Protein AF-A0A519HQQ1-F1 (afdb_monomer_lite)

Foldseek 3Di:
DDPDDPPPPPPCVPPDPPRDPCNPVDPDDCVQVPPVPPPDDDDDDDDDDDDDPDPVVVVVVVVVVVVVVVVVCCCCVVPNPPPDPDDPDDPDDDDPDPPDDDDPVPDDDDPCVPPPVCVDPDPDPPDPDDPDDDDDDDDDDDDDDD

Sequence (146 aa):
MSNEDPYRPNQGRDRGAYTPPTDDDLPFDRQSYDPRRNGGGGGGNRGGGGRSGPPITLIISVLVLLALAIGVFFMYFQGGLRASEDAPAAVGTPVGPMTAEAPIDAQPVDPEAGIDVYAGEAAQPATDPTFAPPPEEVGPRPAPQP

Radius of gyration: 51.29 Å; chains: 1; bounding box: 104×58×139 Å

pLDDT: mean 71.82, std 13.8, range [37.34, 97.75]

Structure (mmCIF, N/CA/C/O backbone):
data_AF-A0A519HQQ1-F1
#
_entry.id   AF-A0A519HQQ1-F1
#
loop_
_atom_site.group_PDB
_atom_site.id
_atom_site.type_symbol
_atom_site.label_atom_id
_atom_site.label_alt_id
_atom_site.label_comp_id
_atom_site.label_asym_id
_atom_site.label_entity_id
_atom_site.label_seq_id
_atom_site.pdbx_PDB_ins_code
_atom_site.Cartn_x
_atom_site.Cartn_y
_atom_site.Cartn_z
_atom_site.occupancy
_atom_site.B_iso_or_equiv
_atom_site.auth_seq_id
_atom_site.auth_comp_id
_atom_site.auth_asym_id
_atom_site.auth_atom_id
_atom_site.pdbx_PDB_model_num
ATOM 1 N N . MET A 1 1 ? 22.977 -3.611 -82.910 1.00 37.34 1 MET A N 1
ATOM 2 C CA . MET A 1 1 ? 22.277 -4.489 -81.955 1.00 37.34 1 MET A CA 1
ATOM 3 C C . MET A 1 1 ? 23.156 -4.556 -80.720 1.00 37.34 1 MET A C 1
ATOM 5 O O . MET A 1 1 ? 24.194 -5.203 -80.771 1.00 37.34 1 MET A O 1
ATOM 9 N N . SER A 1 2 ? 22.857 -3.750 -79.701 1.00 46.44 2 SER A N 1
ATOM 10 C CA . SER A 1 2 ? 23.526 -3.838 -78.402 1.00 46.44 2 SER A CA 1
ATOM 11 C C . SER A 1 2 ? 23.015 -5.091 -77.705 1.00 46.44 2 SER A C 1
ATOM 13 O O . SER A 1 2 ? 21.813 -5.317 -77.644 1.00 46.44 2 SER A O 1
ATOM 15 N N . ASN A 1 3 ? 23.927 -5.944 -77.252 1.00 52.84 3 ASN A N 1
ATOM 16 C CA . ASN A 1 3 ? 23.573 -7.091 -76.433 1.00 52.84 3 ASN A CA 1
ATOM 17 C C . ASN A 1 3 ? 23.319 -6.564 -75.019 1.00 52.84 3 ASN A C 1
ATOM 19 O O . ASN A 1 3 ? 24.270 -6.289 -74.288 1.00 52.84 3 ASN A O 1
ATOM 23 N N . GLU A 1 4 ? 22.056 -6.354 -74.649 1.00 60.78 4 GLU A N 1
ATOM 24 C CA . GLU A 1 4 ? 21.708 -6.151 -73.247 1.00 60.78 4 GLU A CA 1
ATOM 25 C C . GLU A 1 4 ? 22.031 -7.438 -72.470 1.00 60.78 4 GLU A C 1
ATOM 27 O O . GLU A 1 4 ? 21.519 -8.514 -72.775 1.00 60.78 4 GLU A O 1
ATOM 32 N N . ASP A 1 5 ? 22.928 -7.330 -71.488 1.00 64.25 5 ASP A N 1
ATOM 33 C CA . ASP A 1 5 ? 23.324 -8.434 -70.614 1.00 64.25 5 ASP A CA 1
ATOM 34 C C . ASP A 1 5 ? 22.093 -8.971 -69.849 1.00 64.25 5 ASP A C 1
ATOM 36 O O . ASP A 1 5 ? 21.502 -8.227 -69.053 1.00 64.25 5 ASP A O 1
ATOM 40 N N . PRO A 1 6 ? 21.689 -10.243 -70.053 1.00 62.09 6 PRO A N 1
ATOM 41 C CA . PRO A 1 6 ? 20.498 -10.821 -69.430 1.00 62.09 6 PRO A CA 1
ATOM 42 C C . PRO A 1 6 ? 20.612 -10.962 -67.905 1.00 62.09 6 PRO A C 1
ATOM 44 O O . PRO A 1 6 ? 19.607 -11.234 -67.247 1.00 62.09 6 PRO A O 1
ATOM 47 N N . TYR A 1 7 ? 21.803 -10.763 -67.329 1.00 52.56 7 TYR A N 1
ATOM 48 C CA . TYR A 1 7 ? 22.029 -10.786 -65.883 1.00 52.56 7 TYR A CA 1
ATOM 49 C C . TYR A 1 7 ? 22.037 -9.404 -65.234 1.00 52.56 7 TYR A C 1
ATOM 51 O O . TYR A 1 7 ? 22.208 -9.307 -64.015 1.00 52.56 7 TYR A O 1
ATOM 59 N N . ARG A 1 8 ? 21.810 -8.322 -65.994 1.00 56.44 8 ARG A N 1
ATOM 60 C CA . ARG A 1 8 ? 21.633 -7.003 -65.386 1.00 56.44 8 ARG A CA 1
ATOM 61 C C . ARG A 1 8 ? 20.380 -7.056 -64.502 1.00 56.44 8 ARG A C 1
ATOM 63 O O . ARG A 1 8 ? 19.297 -7.341 -65.019 1.00 56.44 8 ARG A O 1
ATOM 70 N N . PRO A 1 9 ? 20.482 -6.800 -63.182 1.00 55.91 9 PRO A N 1
ATOM 71 C CA . PRO A 1 9 ? 19.311 -6.791 -62.319 1.00 55.91 9 PRO A CA 1
ATOM 72 C C . PRO A 1 9 ? 18.326 -5.778 -62.894 1.00 55.91 9 PRO A C 1
ATOM 74 O O . PRO A 1 9 ? 18.664 -4.607 -63.077 1.00 55.91 9 PRO A O 1
ATOM 77 N N . ASN A 1 10 ? 17.139 -6.262 -63.262 1.00 55.47 10 ASN A N 1
ATOM 78 C CA . ASN A 1 10 ? 16.081 -5.463 -63.861 1.00 55.47 10 ASN A CA 1
ATOM 79 C C . ASN A 1 10 ? 15.664 -4.369 -62.873 1.00 55.47 10 ASN A C 1
ATOM 81 O O . ASN A 1 10 ? 14.733 -4.553 -62.096 1.00 55.47 10 ASN A O 1
ATOM 85 N N . GLN A 1 11 ? 16.317 -3.208 -62.940 1.00 58.97 11 GLN A N 1
ATOM 86 C CA . GLN A 1 11 ? 15.965 -2.022 -62.156 1.00 58.97 11 GLN A CA 1
ATOM 87 C C . GLN A 1 11 ? 14.497 -1.620 -62.397 1.00 58.97 11 GLN A C 1
ATOM 89 O O . GLN A 1 11 ? 13.891 -0.933 -61.592 1.00 58.97 11 GLN A O 1
ATOM 94 N N . GLY A 1 12 ? 13.908 -2.037 -63.527 1.00 58.31 12 GLY A N 1
ATOM 95 C CA . GLY A 1 12 ? 12.503 -1.825 -63.888 1.00 58.31 12 GLY A CA 1
ATOM 96 C C . GLY A 1 12 ? 11.495 -2.784 -63.259 1.00 58.31 12 GLY A C 1
ATOM 97 O O . GLY A 1 12 ? 10.310 -2.488 -63.316 1.00 58.31 12 GLY A O 1
ATOM 98 N N . ARG A 1 13 ? 11.913 -3.914 -62.673 1.00 60.62 13 ARG A N 1
ATOM 99 C CA . ARG A 1 13 ? 10.956 -4.910 -62.157 1.00 60.62 13 ARG A CA 1
ATOM 100 C C . ARG A 1 13 ? 10.250 -4.442 -60.885 1.00 60.62 13 ARG A C 1
ATOM 102 O O . ARG A 1 13 ? 9.093 -4.789 -60.677 1.00 60.62 13 ARG A O 1
ATOM 109 N N . ASP A 1 14 ? 10.940 -3.626 -60.094 1.00 58.25 14 ASP A N 1
ATOM 110 C CA . ASP A 1 14 ? 10.413 -3.027 -58.866 1.00 58.25 14 ASP A CA 1
ATOM 111 C C . ASP A 1 14 ? 9.738 -1.663 -59.123 1.00 58.25 14 ASP A C 1
ATOM 113 O O . ASP A 1 14 ? 9.158 -1.078 -58.211 1.00 58.25 14 ASP A O 1
ATOM 117 N N . ARG A 1 15 ? 9.791 -1.147 -60.362 1.00 65.56 15 ARG A N 1
ATOM 118 C CA . ARG A 1 15 ? 9.141 0.107 -60.765 1.00 65.56 15 ARG A CA 1
ATOM 119 C C . ARG A 1 15 ? 7.693 -0.187 -61.162 1.00 65.56 15 ARG A C 1
ATOM 121 O O . ARG A 1 15 ? 7.422 -1.086 -61.955 1.00 65.56 15 ARG A O 1
ATOM 128 N N . GLY A 1 16 ? 6.744 0.542 -60.581 1.00 71.19 16 GLY A N 1
ATOM 129 C CA . GLY A 1 16 ? 5.331 0.407 -60.928 1.00 71.19 16 GLY A CA 1
ATOM 130 C C . GLY A 1 16 ? 5.056 0.897 -62.352 1.00 71.19 16 GLY A C 1
ATOM 131 O O . GLY A 1 16 ? 5.790 1.720 -62.892 1.00 71.19 16 GLY A O 1
ATOM 132 N N . ALA A 1 17 ? 3.952 0.445 -62.951 1.00 74.88 17 ALA A N 1
ATOM 133 C CA . ALA A 1 17 ? 3.557 0.824 -64.317 1.00 74.88 17 ALA A CA 1
ATOM 134 C C . ALA A 1 17 ? 3.365 2.343 -64.532 1.00 74.88 17 ALA A C 1
ATOM 136 O O . ALA A 1 17 ? 3.311 2.800 -65.669 1.00 74.88 17 ALA A O 1
ATOM 137 N N . TYR A 1 18 ? 3.265 3.116 -63.448 1.00 68.62 18 TYR A N 1
ATOM 138 C CA . TYR A 1 18 ? 3.045 4.563 -63.461 1.00 68.62 18 TYR A CA 1
ATOM 139 C C . TYR A 1 18 ? 4.194 5.355 -62.825 1.00 68.62 18 TYR A C 1
ATOM 141 O O . TYR A 1 18 ? 4.020 6.524 -62.493 1.00 68.62 18 TYR A O 1
ATOM 149 N N . THR A 1 19 ? 5.355 4.729 -62.628 1.00 68.38 19 THR A N 1
ATOM 150 C CA . THR A 1 19 ? 6.552 5.367 -62.069 1.00 68.38 19 THR A CA 1
ATOM 151 C C . THR A 1 19 ? 7.418 5.864 -63.236 1.00 68.38 19 THR A C 1
ATOM 153 O O . THR A 1 19 ? 8.031 5.031 -63.912 1.00 68.38 19 THR A O 1
ATOM 156 N N . PRO A 1 20 ? 7.423 7.171 -63.579 1.00 70.69 20 PRO A N 1
ATOM 157 C CA . PRO A 1 20 ? 8.216 7.672 -64.697 1.00 70.69 20 PRO A CA 1
ATOM 158 C C . PRO A 1 20 ? 9.721 7.416 -64.498 1.00 70.69 20 PRO A C 1
ATOM 160 O O . PRO A 1 20 ? 10.197 7.398 -63.365 1.00 70.69 20 PRO A O 1
ATOM 163 N N . PRO A 1 21 ? 10.504 7.262 -65.585 1.00 71.69 21 PRO A N 1
ATOM 164 C CA . PRO A 1 21 ? 11.933 6.938 -65.498 1.00 71.69 21 PRO A CA 1
ATOM 165 C C . PRO A 1 21 ? 12.789 7.941 -64.712 1.00 71.69 21 PRO A C 1
ATOM 167 O O . PRO A 1 21 ? 13.873 7.586 -64.270 1.00 71.69 21 PRO A O 1
ATOM 170 N N . THR A 1 22 ? 12.312 9.177 -64.554 1.00 69.44 22 THR A N 1
ATOM 171 C CA . THR A 1 22 ? 12.984 10.269 -63.834 1.00 69.44 22 THR A CA 1
ATOM 172 C C . THR A 1 22 ? 12.626 10.322 -62.347 1.00 69.44 22 THR A C 1
ATOM 174 O O . THR A 1 22 ? 13.015 11.259 -61.659 1.00 69.44 22 THR A O 1
ATOM 177 N N . ASP A 1 23 ? 11.840 9.371 -61.836 1.00 68.25 23 ASP A N 1
ATOM 178 C CA . ASP A 1 23 ? 11.430 9.362 -60.427 1.00 68.25 23 ASP A CA 1
ATOM 179 C C . ASP A 1 23 ? 12.588 9.119 -59.449 1.00 68.25 23 ASP A C 1
ATOM 181 O O . ASP A 1 23 ? 12.470 9.478 -58.279 1.00 68.25 23 ASP A O 1
ATOM 185 N N . ASP A 1 24 ? 13.694 8.541 -59.920 1.00 70.31 24 ASP A N 1
ATOM 186 C CA . ASP A 1 24 ? 14.916 8.356 -59.130 1.00 70.31 24 ASP A CA 1
ATOM 187 C C . ASP A 1 24 ? 15.729 9.671 -58.992 1.00 70.31 24 ASP A C 1
ATOM 189 O O . ASP A 1 24 ? 16.573 9.769 -58.107 1.00 70.31 24 ASP A O 1
ATOM 193 N N . ASP A 1 25 ? 15.438 10.701 -59.804 1.00 71.25 25 ASP A N 1
ATOM 194 C CA . ASP A 1 25 ? 16.154 11.995 -59.844 1.00 71.25 25 ASP A CA 1
ATOM 195 C C . ASP A 1 25 ? 15.418 13.122 -59.090 1.00 71.25 25 ASP A C 1
ATOM 197 O O . ASP A 1 25 ? 15.617 14.318 -59.331 1.00 71.25 25 ASP A O 1
ATOM 201 N N . LEU A 1 26 ? 14.504 12.766 -58.193 1.00 73.44 26 LEU A N 1
ATOM 202 C CA . LEU A 1 26 ? 13.729 13.747 -57.443 1.00 73.44 26 LEU A CA 1
ATOM 203 C C . LEU A 1 26 ? 14.530 14.312 -56.271 1.00 73.44 26 LEU A C 1
ATOM 205 O O . LEU A 1 26 ? 15.333 13.606 -55.668 1.00 73.44 26 LEU A O 1
ATOM 209 N N . PRO A 1 27 ? 14.234 15.551 -55.841 1.00 78.25 27 PRO A N 1
ATOM 210 C CA . PRO A 1 27 ? 14.866 16.134 -54.658 1.00 78.25 27 PRO A CA 1
ATOM 211 C C . PRO A 1 27 ? 14.467 15.436 -53.342 1.00 78.25 27 PRO A C 1
ATOM 213 O O . PRO A 1 27 ? 14.919 15.845 -52.275 1.00 78.25 27 PRO A O 1
ATOM 216 N N . PHE A 1 28 ? 13.601 14.420 -53.394 1.00 72.50 28 PHE A N 1
ATOM 217 C CA . PHE A 1 28 ? 13.174 13.621 -52.253 1.00 72.50 28 PHE A CA 1
ATOM 218 C C . PHE A 1 28 ? 13.187 12.127 -52.599 1.00 72.50 28 PHE A C 1
ATOM 220 O O . PHE A 1 28 ? 12.638 11.702 -53.617 1.00 72.50 28 PHE A O 1
ATOM 227 N N . ASP A 1 29 ? 13.753 11.325 -51.698 1.00 66.38 29 ASP A N 1
ATOM 228 C CA . ASP A 1 29 ? 13.850 9.874 -51.850 1.00 66.38 29 ASP A CA 1
ATOM 229 C C . ASP A 1 29 ? 12.493 9.193 -51.634 1.00 66.38 29 ASP A C 1
ATOM 231 O O . ASP A 1 29 ? 12.082 8.908 -50.504 1.00 66.38 29 ASP A O 1
ATOM 235 N N . ARG A 1 30 ? 11.794 8.855 -52.725 1.00 65.44 30 ARG A N 1
ATOM 236 C CA . ARG A 1 30 ? 10.541 8.075 -52.653 1.00 65.44 30 ARG A CA 1
ATOM 237 C C . ARG A 1 30 ? 10.740 6.644 -52.167 1.00 65.44 30 ARG A C 1
ATOM 239 O O . ARG A 1 30 ? 9.822 6.077 -51.584 1.00 65.44 30 ARG A O 1
ATOM 246 N N . GLN A 1 31 ? 11.924 6.069 -52.376 1.00 64.56 31 GLN A N 1
ATOM 247 C CA . GLN A 1 31 ? 12.256 4.702 -51.956 1.00 64.56 31 GLN A CA 1
ATOM 248 C C . GLN A 1 31 ? 12.172 4.523 -50.427 1.00 64.56 31 GLN A C 1
ATOM 250 O O . GLN A 1 31 ? 11.937 3.413 -49.954 1.00 64.56 31 GLN A O 1
ATOM 255 N N . SER A 1 32 ? 12.273 5.629 -49.679 1.00 60.88 32 SER A N 1
ATOM 256 C CA . SER A 1 32 ? 12.063 5.690 -48.228 1.00 60.88 32 SER A CA 1
ATOM 257 C C . SER A 1 32 ? 10.607 5.561 -47.801 1.00 60.88 32 SER A C 1
ATOM 259 O O . SER A 1 32 ? 10.323 5.106 -46.699 1.00 60.88 32 SER A O 1
ATOM 261 N N . TYR A 1 33 ? 9.678 5.946 -48.672 1.00 62.22 33 TYR A N 1
ATOM 262 C CA . TYR A 1 33 ? 8.252 6.022 -48.367 1.00 62.22 33 TYR A CA 1
ATOM 263 C C . TYR A 1 33 ? 7.442 4.843 -48.904 1.00 62.22 33 TYR A C 1
ATOM 265 O O . TYR A 1 33 ? 6.224 4.839 -48.737 1.00 62.22 33 TYR A O 1
ATOM 273 N N . ASP A 1 34 ? 8.070 3.851 -49.544 1.00 63.94 34 ASP A N 1
ATOM 274 C CA . ASP A 1 34 ? 7.352 2.679 -50.042 1.00 63.94 34 ASP A CA 1
ATOM 275 C C . ASP A 1 34 ? 6.882 1.793 -48.868 1.00 63.94 34 ASP A C 1
ATOM 277 O O . ASP A 1 34 ? 7.702 1.111 -48.246 1.00 63.94 34 ASP A O 1
ATOM 281 N N . PRO A 1 35 ? 5.565 1.724 -48.578 1.00 56.91 35 PRO A N 1
ATOM 282 C CA . PRO A 1 35 ? 5.048 0.922 -47.471 1.00 56.91 35 PRO A CA 1
ATOM 283 C C . PRO A 1 35 ? 5.211 -0.587 -47.704 1.00 56.91 35 PRO A C 1
ATOM 285 O O . PRO A 1 35 ? 5.027 -1.374 -46.777 1.00 56.91 35 PRO A O 1
ATOM 288 N N . ARG A 1 36 ? 5.525 -1.016 -48.934 1.00 59.47 36 ARG A N 1
ATOM 289 C CA . ARG A 1 36 ? 5.778 -2.420 -49.287 1.00 59.47 36 ARG A CA 1
ATOM 290 C C . ARG A 1 36 ? 7.244 -2.798 -49.112 1.00 59.47 36 ARG A C 1
ATOM 292 O O . ARG A 1 36 ? 7.549 -3.974 -48.915 1.00 59.47 36 ARG A O 1
ATOM 299 N N . ARG A 1 37 ? 8.147 -1.817 -49.148 1.00 57.00 37 ARG A N 1
ATOM 300 C CA . ARG A 1 37 ? 9.584 -1.994 -48.944 1.00 57.00 37 ARG A CA 1
ATOM 301 C C . ARG A 1 37 ? 9.897 -1.722 -47.481 1.00 57.00 37 ARG A C 1
ATOM 303 O O . ARG A 1 37 ? 10.438 -0.689 -47.105 1.00 57.00 37 ARG A O 1
ATOM 310 N N . ASN A 1 38 ? 9.520 -2.673 -46.633 1.00 48.69 38 ASN A N 1
ATOM 311 C CA . ASN A 1 38 ? 9.874 -2.648 -45.220 1.00 48.69 38 ASN A CA 1
ATOM 312 C C . ASN A 1 38 ? 11.410 -2.691 -45.084 1.00 48.69 38 ASN A C 1
ATOM 314 O O . ASN A 1 38 ? 11.996 -3.771 -45.111 1.00 48.69 38 ASN A O 1
ATOM 318 N N . GLY A 1 39 ? 12.068 -1.529 -45.006 1.00 52.53 39 GLY A N 1
ATOM 319 C CA . GLY A 1 39 ? 13.494 -1.449 -44.675 1.00 52.53 39 GLY A CA 1
ATOM 320 C C . GLY A 1 39 ? 14.356 -0.424 -45.411 1.00 52.53 39 GLY A C 1
ATOM 321 O O . GLY A 1 39 ? 15.532 -0.716 -45.616 1.00 52.53 39 GLY A O 1
ATOM 322 N N . GLY A 1 40 ? 13.859 0.753 -45.805 1.00 54.88 40 GLY A N 1
ATOM 323 C CA . GLY A 1 40 ? 14.740 1.687 -46.510 1.00 54.88 40 GLY A CA 1
ATOM 324 C C . GLY A 1 40 ? 14.397 3.161 -46.464 1.00 54.88 40 GLY A C 1
ATOM 325 O O . GLY A 1 40 ? 14.480 3.778 -47.509 1.00 54.88 40 GLY A O 1
ATOM 326 N N . GLY A 1 41 ? 14.113 3.735 -45.290 1.00 45.69 41 GLY A N 1
ATOM 327 C CA . GLY A 1 41 ? 14.314 5.173 -45.082 1.00 45.69 41 GLY A CA 1
ATOM 328 C C . GLY A 1 41 ? 13.374 5.830 -44.076 1.00 45.69 41 GLY A C 1
ATOM 329 O O . GLY A 1 41 ? 12.162 5.753 -44.192 1.00 45.69 41 GLY A O 1
ATOM 330 N N . GLY A 1 42 ? 13.965 6.512 -43.094 1.00 49.50 42 GLY A N 1
ATOM 331 C CA . GLY A 1 42 ? 13.286 7.541 -42.306 1.00 49.50 42 GLY A CA 1
ATOM 332 C C . GLY A 1 42 ? 12.282 7.057 -41.258 1.00 49.50 42 GLY A C 1
ATOM 333 O O . GLY A 1 42 ? 11.081 7.100 -41.471 1.00 49.50 42 GLY A O 1
ATOM 334 N N . GLY A 1 43 ? 12.793 6.734 -40.066 1.00 52.12 43 GLY A N 1
ATOM 335 C CA . GLY A 1 43 ? 12.104 7.015 -38.801 1.00 52.12 43 GLY A CA 1
ATOM 336 C C . GLY A 1 43 ? 10.806 6.256 -38.523 1.00 52.12 43 GLY A C 1
ATOM 337 O O . GLY A 1 43 ? 9.718 6.746 -38.790 1.00 52.12 4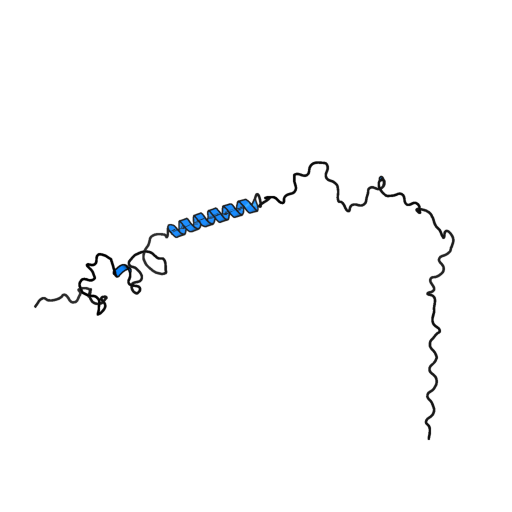3 GLY A O 1
ATOM 338 N N . GLY A 1 44 ? 10.905 5.128 -37.819 1.00 49.03 44 GLY A N 1
ATOM 339 C CA . GLY A 1 44 ? 9.740 4.585 -37.122 1.00 49.03 44 GLY A CA 1
ATOM 340 C C . GLY A 1 44 ? 9.718 3.074 -37.030 1.00 49.03 44 GLY A C 1
ATOM 341 O O . GLY A 1 44 ? 9.079 2.399 -37.822 1.00 49.03 44 GLY A O 1
ATOM 342 N N . ASN A 1 45 ? 10.397 2.570 -36.006 1.00 62.44 45 ASN A N 1
ATOM 343 C CA . ASN A 1 45 ? 10.016 1.422 -35.190 1.00 62.44 45 ASN A CA 1
ATOM 344 C C . ASN A 1 45 ? 8.735 0.676 -35.641 1.00 62.44 45 ASN A C 1
ATOM 346 O O . ASN A 1 45 ? 7.628 1.120 -35.327 1.00 62.44 45 ASN A O 1
ATOM 350 N N . ARG A 1 46 ? 8.890 -0.468 -36.323 1.00 55.03 46 ARG A N 1
ATOM 351 C CA . ARG A 1 46 ? 7.976 -1.625 -36.257 1.00 55.03 46 ARG A CA 1
ATOM 352 C C . ARG A 1 46 ? 8.540 -2.807 -37.057 1.00 55.03 46 ARG A C 1
ATOM 354 O O . ARG A 1 46 ? 8.418 -2.864 -38.267 1.00 55.03 46 ARG A O 1
ATOM 361 N N . GLY A 1 47 ? 9.113 -3.767 -36.331 1.00 50.22 47 GLY A N 1
ATOM 362 C CA . GLY A 1 47 ? 9.139 -5.178 -36.724 1.00 50.22 47 GLY A CA 1
ATOM 363 C C . GLY A 1 47 ? 10.061 -5.584 -37.878 1.00 50.22 47 GLY A C 1
ATOM 364 O O . GLY A 1 47 ? 9.707 -5.482 -39.045 1.00 50.22 47 GLY A O 1
ATOM 365 N N . GLY A 1 48 ? 11.165 -6.240 -37.513 1.00 52.94 48 GLY A N 1
ATOM 366 C CA . GLY A 1 48 ? 11.719 -7.325 -38.323 1.00 52.94 48 GLY A CA 1
ATOM 367 C C . GLY A 1 48 ? 12.923 -6.974 -39.192 1.00 52.94 48 GLY A C 1
ATOM 368 O O . GLY A 1 48 ? 12.800 -6.331 -40.222 1.00 52.94 48 GLY A O 1
ATOM 369 N N . GLY A 1 49 ? 14.070 -7.536 -38.800 1.00 54.06 49 GLY A N 1
ATOM 370 C CA . GLY A 1 49 ? 15.085 -8.025 -39.734 1.00 54.06 49 GLY A CA 1
ATOM 371 C C . GLY A 1 49 ? 15.913 -6.970 -40.458 1.00 54.06 49 GLY A C 1
ATOM 372 O O . GLY A 1 49 ? 15.681 -6.693 -41.625 1.00 54.06 49 GLY A O 1
ATOM 373 N N . GLY A 1 50 ? 16.975 -6.473 -39.823 1.00 49.31 50 GLY A N 1
ATOM 374 C CA . GLY A 1 50 ? 17.937 -5.657 -40.562 1.00 49.31 50 GLY A CA 1
ATOM 375 C C . GLY A 1 50 ? 19.050 -5.065 -39.720 1.00 49.31 50 GLY A C 1
ATOM 376 O O . GLY A 1 50 ? 19.069 -3.863 -39.523 1.00 49.31 50 GLY A O 1
ATOM 377 N N . ARG A 1 51 ? 19.963 -5.917 -39.232 1.00 55.69 51 ARG A N 1
ATOM 378 C CA . ARG A 1 51 ? 21.371 -5.596 -38.906 1.00 55.69 51 ARG A CA 1
ATOM 379 C C . ARG A 1 51 ? 21.632 -4.167 -38.392 1.00 55.69 51 ARG A C 1
ATOM 381 O O . ARG A 1 51 ? 22.480 -3.464 -38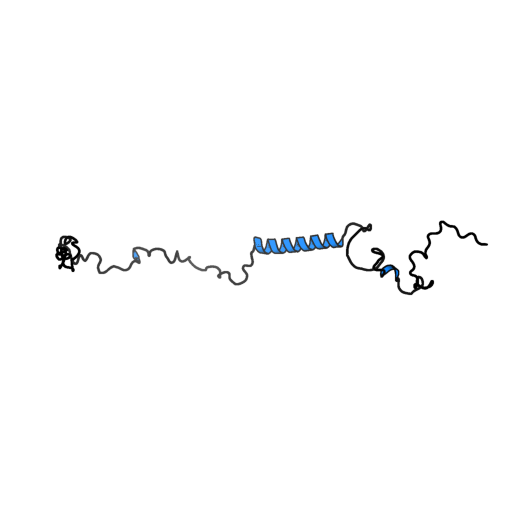.929 1.00 55.69 51 ARG A O 1
ATOM 388 N N . SER A 1 52 ? 20.942 -3.737 -37.347 1.00 55.00 52 SER A N 1
ATOM 389 C CA . SER A 1 52 ? 21.352 -2.563 -36.580 1.00 55.00 52 SER A CA 1
ATOM 390 C C . SER A 1 52 ? 22.134 -3.062 -35.375 1.00 55.00 52 SER A C 1
ATOM 392 O O . SER A 1 52 ? 21.764 -4.090 -34.806 1.00 55.00 52 SER A O 1
ATOM 394 N N . GLY A 1 53 ? 23.212 -2.374 -34.991 1.00 62.41 53 GLY A N 1
ATOM 395 C CA . GLY A 1 53 ? 23.956 -2.667 -33.762 1.00 62.41 53 GLY A CA 1
ATOM 396 C C . GLY A 1 53 ? 23.048 -2.767 -32.523 1.00 62.41 53 GLY A C 1
ATOM 397 O O . GLY A 1 53 ? 21.843 -2.507 -32.618 1.00 62.41 53 GLY A O 1
ATOM 398 N N . PRO A 1 54 ? 23.593 -3.156 -31.354 1.00 68.81 54 PRO A N 1
ATOM 399 C CA . PRO A 1 54 ? 22.797 -3.301 -30.138 1.00 68.81 54 PRO A CA 1
ATOM 400 C C . PRO A 1 54 ? 21.892 -2.072 -29.945 1.00 68.81 54 PRO A C 1
ATOM 402 O O . PRO A 1 54 ? 22.351 -0.951 -30.176 1.00 68.81 54 PRO A O 1
ATOM 405 N N . PRO A 1 55 ? 20.607 -2.251 -29.592 1.00 78.50 55 PRO A N 1
ATOM 406 C CA . PRO A 1 55 ? 19.639 -1.162 -29.544 1.00 78.50 55 PRO A CA 1
ATOM 407 C C . PRO A 1 55 ? 19.953 -0.238 -28.361 1.00 78.50 55 PRO A C 1
ATOM 409 O O . PRO A 1 55 ? 19.377 -0.364 -27.284 1.00 78.50 55 PRO A O 1
ATOM 412 N N . ILE A 1 56 ? 20.894 0.690 -28.551 1.00 84.75 56 ILE A N 1
ATOM 413 C CA . ILE A 1 56 ? 21.401 1.592 -27.504 1.00 84.75 56 ILE A CA 1
ATOM 414 C C . ILE A 1 56 ? 20.250 2.375 -26.860 1.00 84.75 56 ILE A C 1
ATOM 416 O O . ILE A 1 56 ? 20.229 2.549 -25.647 1.00 84.75 56 ILE A O 1
ATOM 420 N N . THR A 1 57 ? 19.246 2.779 -27.639 1.00 84.94 57 THR A N 1
ATOM 421 C CA . THR A 1 57 ? 18.052 3.471 -27.130 1.00 84.94 57 THR A CA 1
ATOM 422 C C . THR A 1 57 ? 17.232 2.605 -26.173 1.00 84.94 57 THR A C 1
ATOM 424 O O . THR A 1 57 ? 16.791 3.095 -25.135 1.00 84.94 57 THR A O 1
ATOM 427 N N . LEU A 1 58 ? 17.077 1.310 -26.471 1.00 86.31 58 LEU A N 1
ATOM 428 C CA . LEU A 1 58 ? 16.417 0.350 -25.587 1.00 86.31 58 LEU A CA 1
ATOM 429 C C . LEU A 1 58 ? 17.217 0.191 -24.290 1.00 86.31 58 LEU A C 1
ATOM 431 O O . LEU A 1 58 ? 16.644 0.290 -23.210 1.00 86.31 58 LEU A O 1
ATOM 435 N N . ILE A 1 59 ? 18.539 0.030 -24.389 1.00 90.69 59 ILE A N 1
ATOM 436 C CA . ILE A 1 59 ? 19.432 -0.096 -23.227 1.00 90.69 59 ILE A CA 1
ATOM 437 C C . ILE A 1 59 ? 19.314 1.137 -22.322 1.00 90.69 59 ILE A C 1
ATOM 439 O O . ILE A 1 59 ? 19.092 0.998 -21.122 1.00 90.69 59 ILE A O 1
ATOM 443 N N . ILE A 1 60 ? 19.385 2.343 -22.895 1.00 93.94 60 ILE A N 1
ATOM 444 C CA . ILE A 1 60 ? 19.234 3.596 -22.144 1.00 93.94 60 ILE A CA 1
ATOM 445 C C . ILE A 1 60 ? 17.848 3.675 -21.496 1.00 93.94 60 ILE A C 1
ATOM 447 O O . ILE A 1 60 ? 17.756 4.012 -20.319 1.00 93.94 60 ILE A O 1
ATOM 451 N N . SER A 1 61 ? 16.776 3.318 -22.214 1.00 92.44 61 SER A N 1
ATOM 452 C CA . SER A 1 61 ? 15.422 3.335 -21.641 1.00 92.44 61 SER A CA 1
ATOM 453 C C . SER A 1 61 ? 15.287 2.407 -20.433 1.00 92.44 61 SER A C 1
ATOM 455 O O . SER A 1 61 ? 14.683 2.790 -19.434 1.00 92.44 61 SER A O 1
ATOM 457 N N . VAL A 1 62 ? 15.910 1.225 -20.484 1.00 96.31 62 VAL A N 1
ATOM 458 C CA . VAL A 1 62 ? 15.892 0.253 -19.387 1.00 96.31 62 VAL A CA 1
ATOM 459 C C . VAL A 1 62 ? 16.678 0.781 -18.192 1.00 96.31 62 VAL A C 1
ATOM 461 O O . VAL A 1 62 ? 16.204 0.668 -17.067 1.00 96.31 62 VAL A O 1
ATOM 464 N N . LEU A 1 63 ? 17.836 1.406 -18.418 1.00 97.25 63 LEU A N 1
ATOM 465 C CA . LEU A 1 63 ? 18.629 2.017 -17.349 1.00 97.25 63 LEU A CA 1
ATOM 466 C C . LEU A 1 63 ? 17.875 3.156 -16.654 1.00 97.25 63 LEU A C 1
ATOM 468 O O . LEU A 1 63 ? 17.849 3.212 -15.426 1.00 97.25 63 LEU A O 1
ATOM 472 N N . VAL A 1 64 ? 17.229 4.035 -17.425 1.00 97.00 64 VAL A N 1
ATOM 473 C CA . VAL A 1 64 ? 16.423 5.138 -16.877 1.00 97.00 64 VAL A CA 1
ATOM 474 C C . VAL A 1 64 ? 15.227 4.598 -16.094 1.00 97.00 64 VAL A C 1
ATOM 476 O O . VAL A 1 64 ? 14.967 5.049 -14.980 1.00 97.00 64 VAL A O 1
ATOM 479 N N . LEU A 1 65 ? 14.525 3.603 -16.639 1.00 96.88 65 LEU A N 1
ATOM 480 C CA . LEU A 1 65 ? 13.389 2.973 -15.970 1.00 96.88 65 LEU A CA 1
ATOM 481 C C . LEU A 1 65 ? 13.818 2.298 -14.662 1.00 96.88 65 LEU A C 1
ATOM 483 O O . LEU A 1 65 ? 13.160 2.484 -13.641 1.00 96.88 65 LEU A O 1
ATOM 487 N N . LEU A 1 66 ? 14.941 1.573 -14.666 1.00 97.75 66 LEU A N 1
ATOM 488 C CA . LEU A 1 66 ? 15.493 0.941 -13.469 1.00 97.75 66 LEU A CA 1
ATOM 489 C C . LEU A 1 66 ? 15.865 1.988 -12.410 1.00 97.75 66 LEU A C 1
ATOM 491 O O . LEU A 1 66 ? 15.526 1.815 -11.243 1.00 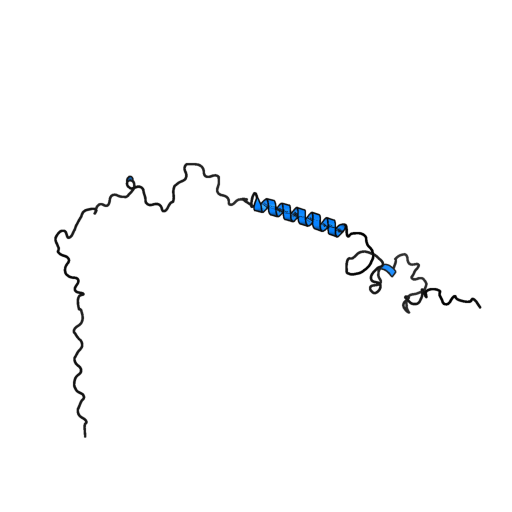97.75 66 LEU A O 1
ATOM 495 N N . ALA A 1 67 ? 16.509 3.089 -12.806 1.00 97.38 67 ALA A N 1
ATOM 496 C CA . ALA A 1 67 ? 16.879 4.167 -11.893 1.00 97.38 67 ALA A CA 1
ATOM 497 C C . ALA A 1 67 ? 15.650 4.807 -11.227 1.00 97.38 67 ALA A C 1
ATOM 499 O O . ALA A 1 67 ? 15.653 5.021 -10.015 1.00 97.38 67 ALA A O 1
ATOM 500 N N . LEU A 1 68 ? 14.580 5.055 -11.990 1.00 96.19 68 LEU A N 1
ATOM 501 C CA . LEU A 1 68 ? 13.318 5.566 -11.447 1.00 96.19 68 LEU A CA 1
ATOM 502 C C . LEU A 1 68 ? 12.650 4.557 -10.509 1.00 96.19 68 LEU A C 1
ATOM 504 O O . LEU A 1 68 ? 12.235 4.929 -9.414 1.00 96.19 68 LEU A O 1
ATOM 508 N N . ALA A 1 69 ? 12.576 3.284 -10.906 1.00 95.75 69 ALA A N 1
ATOM 509 C CA . ALA A 1 69 ? 11.990 2.229 -10.084 1.00 95.75 69 ALA A CA 1
ATOM 510 C C . ALA A 1 69 ? 12.733 2.074 -8.750 1.00 95.75 69 ALA A C 1
ATOM 512 O O . ALA A 1 69 ? 12.099 2.010 -7.701 1.00 95.75 69 ALA A O 1
ATOM 513 N N . ILE A 1 70 ? 14.070 2.083 -8.784 1.00 95.44 70 ILE A N 1
ATOM 514 C CA . ILE A 1 70 ? 14.925 2.074 -7.595 1.00 95.44 70 ILE A CA 1
ATOM 515 C C . ILE A 1 70 ? 14.670 3.327 -6.754 1.00 95.44 70 ILE A C 1
ATOM 517 O O . ILE A 1 70 ? 14.430 3.203 -5.560 1.00 95.44 70 ILE A O 1
ATOM 521 N N . GLY A 1 71 ? 14.668 4.522 -7.350 1.00 93.00 71 GLY A N 1
ATOM 522 C CA . GLY A 1 71 ? 14.432 5.772 -6.622 1.00 93.00 71 GLY A CA 1
ATOM 523 C C . GLY A 1 71 ? 13.098 5.775 -5.871 1.00 93.00 71 GLY A C 1
ATOM 524 O O . GLY A 1 71 ? 13.060 6.070 -4.678 1.00 93.00 71 GLY A O 1
ATOM 525 N N . VAL A 1 72 ? 12.018 5.364 -6.543 1.00 90.12 72 VAL A N 1
ATOM 526 C CA . VAL A 1 72 ? 10.691 5.218 -5.929 1.00 90.12 72 VAL A CA 1
ATOM 527 C C . VAL A 1 72 ? 10.716 4.145 -4.845 1.00 90.12 72 VAL A C 1
ATOM 529 O O . VAL A 1 72 ? 10.281 4.402 -3.727 1.00 90.12 72 VAL A O 1
ATOM 532 N N . PHE A 1 73 ? 11.262 2.963 -5.135 1.00 92.06 73 PHE A N 1
ATOM 533 C CA . PHE A 1 73 ? 11.366 1.876 -4.165 1.00 92.06 73 PHE A CA 1
ATOM 534 C C . PHE A 1 73 ? 12.097 2.328 -2.897 1.00 92.06 73 PHE A C 1
ATOM 536 O O . PHE A 1 73 ? 11.553 2.208 -1.809 1.00 92.06 73 PHE A O 1
ATOM 543 N N . PHE A 1 74 ? 13.281 2.928 -3.004 1.00 90.88 74 PHE A N 1
ATOM 544 C CA . PHE A 1 74 ? 14.025 3.411 -1.839 1.00 90.88 74 PHE A CA 1
ATOM 545 C C . PHE A 1 74 ? 13.257 4.483 -1.059 1.00 90.88 74 PHE A C 1
ATOM 547 O O . PHE A 1 74 ? 13.198 4.411 0.168 1.00 90.88 74 PHE A O 1
ATOM 554 N N . MET A 1 75 ? 12.617 5.430 -1.750 1.00 83.06 75 MET A N 1
ATOM 555 C CA . MET A 1 75 ? 11.810 6.474 -1.114 1.00 83.06 75 MET A CA 1
ATOM 556 C C . MET A 1 75 ? 10.630 5.894 -0.320 1.00 83.06 75 MET A C 1
ATOM 558 O O . MET A 1 75 ? 10.347 6.351 0.785 1.00 83.06 75 MET A O 1
ATOM 562 N N . TYR A 1 76 ? 9.971 4.857 -0.841 1.00 80.75 76 TYR A N 1
ATOM 563 C CA . TYR A 1 76 ? 8.865 4.187 -0.155 1.00 80.75 76 TYR A CA 1
ATOM 564 C C . TYR A 1 76 ? 9.322 3.225 0.950 1.00 80.75 76 TYR A C 1
ATOM 566 O O . TYR A 1 76 ? 8.689 3.162 2.000 1.00 80.75 76 TYR A O 1
ATOM 574 N N . PHE A 1 77 ? 10.406 2.478 0.734 1.00 77.81 77 PHE A N 1
ATOM 575 C CA . PHE A 1 77 ? 10.845 1.418 1.645 1.00 77.81 77 PHE A CA 1
ATOM 576 C C . PHE A 1 77 ? 11.719 1.918 2.800 1.00 77.81 77 PHE A C 1
ATOM 578 O O . PHE A 1 77 ? 11.678 1.318 3.870 1.00 77.81 77 PHE A O 1
ATOM 585 N N . GLN A 1 78 ? 12.501 2.990 2.626 1.00 71.44 78 GLN A N 1
ATOM 586 C CA . GLN A 1 78 ? 13.332 3.535 3.711 1.00 71.44 78 GLN A CA 1
ATOM 587 C C . GLN A 1 78 ? 12.678 4.682 4.482 1.00 71.44 78 GLN A C 1
ATOM 589 O O . GLN A 1 78 ? 12.942 4.837 5.670 1.00 71.44 78 GLN A O 1
ATOM 594 N N . GLY A 1 79 ? 11.851 5.496 3.829 1.00 61.22 79 GLY A N 1
ATOM 595 C CA . GLY A 1 79 ? 11.331 6.737 4.409 1.00 61.22 79 GLY A CA 1
ATOM 596 C C . GLY A 1 79 ? 9.892 7.004 4.012 1.00 61.22 79 GLY A C 1
ATOM 597 O O . GLY A 1 79 ? 9.544 8.162 3.793 1.00 61.22 79 GLY A O 1
ATOM 598 N N . GLY A 1 80 ? 9.109 5.926 3.861 1.00 56.16 80 GLY A N 1
ATOM 599 C CA . GLY A 1 80 ? 7.786 5.926 3.249 1.00 56.16 80 GLY A CA 1
ATOM 600 C C . GLY A 1 80 ? 7.003 7.179 3.577 1.00 56.16 80 GLY A C 1
ATOM 601 O O . GLY A 1 80 ? 6.650 7.345 4.732 1.00 56.16 80 GLY A O 1
ATOM 602 N N . LEU A 1 81 ? 6.810 8.037 2.567 1.00 55.81 81 LEU A N 1
ATOM 603 C CA . LEU A 1 81 ? 5.949 9.225 2.523 1.00 55.81 81 LEU A CA 1
ATOM 604 C C . LEU A 1 81 ? 5.282 9.604 3.866 1.00 55.81 81 LEU A C 1
ATOM 606 O O . LEU A 1 81 ? 4.060 9.622 3.966 1.00 55.81 81 LEU A O 1
ATOM 610 N N . ARG A 1 82 ? 6.051 9.956 4.906 1.00 59.09 82 ARG A N 1
ATOM 611 C CA . ARG A 1 82 ? 5.512 10.611 6.111 1.00 59.09 82 ARG A CA 1
ATOM 612 C C . ARG A 1 82 ? 5.394 12.097 5.811 1.00 59.09 82 ARG A C 1
ATOM 614 O O . ARG A 1 82 ? 6.030 12.942 6.429 1.00 59.09 82 ARG A O 1
ATOM 621 N N . ALA A 1 83 ? 4.645 12.407 4.760 1.00 55.72 83 ALA A N 1
ATOM 622 C CA . ALA A 1 83 ? 4.326 13.763 4.376 1.00 55.72 83 ALA A CA 1
ATOM 623 C C . ALA A 1 83 ? 2.933 14.066 4.936 1.00 55.72 83 ALA A C 1
ATOM 625 O O . ALA A 1 83 ? 1.931 13.577 4.431 1.00 55.72 83 ALA A O 1
ATOM 626 N N . SER A 1 84 ? 2.908 14.867 6.000 1.00 57.50 84 SER A N 1
ATOM 627 C CA . SER A 1 84 ? 1.758 15.670 6.447 1.00 57.50 84 SER A CA 1
ATOM 628 C C . SER A 1 84 ? 0.707 15.047 7.376 1.00 57.50 84 SER A C 1
ATOM 630 O O . SER A 1 84 ? 0.005 15.821 8.019 1.00 57.50 84 SER A O 1
ATOM 632 N N . GLU A 1 85 ? 0.619 13.724 7.529 1.00 57.81 85 GLU A N 1
ATOM 633 C CA . GLU A 1 85 ? -0.362 13.080 8.441 1.00 57.81 85 GLU A CA 1
ATOM 634 C C . GLU A 1 85 ? 0.275 12.451 9.693 1.00 57.81 85 GLU A C 1
ATOM 636 O O . GLU A 1 85 ? -0.428 11.950 10.570 1.00 57.81 85 GLU A O 1
ATOM 641 N N . ASP A 1 86 ? 1.607 12.473 9.790 1.00 62.12 86 ASP A N 1
ATOM 642 C CA . ASP A 1 86 ? 2.324 11.936 10.946 1.00 62.12 86 ASP A CA 1
ATOM 643 C C . ASP A 1 86 ? 2.148 12.883 12.138 1.00 62.12 86 ASP A C 1
ATOM 645 O O . ASP A 1 86 ? 2.369 14.094 12.025 1.00 62.12 86 ASP A O 1
ATOM 649 N N . ALA A 1 87 ? 1.710 12.338 13.274 1.00 64.38 87 ALA A N 1
ATOM 650 C CA . ALA A 1 87 ? 1.482 13.129 14.475 1.00 64.38 87 ALA A CA 1
ATOM 651 C C . ALA A 1 87 ? 2.775 13.873 14.864 1.00 64.38 87 ALA A C 1
ATOM 653 O O . ALA A 1 87 ? 3.866 13.302 14.746 1.00 64.38 87 ALA A O 1
ATOM 654 N N . PRO A 1 88 ? 2.685 15.132 15.338 1.00 73.31 88 PRO A N 1
ATOM 655 C CA . PRO A 1 88 ? 3.853 15.830 15.858 1.00 73.31 88 PRO A CA 1
ATOM 656 C C . PRO A 1 88 ? 4.532 14.962 16.919 1.00 73.31 88 PRO A C 1
ATOM 658 O O . PRO A 1 88 ? 3.858 14.217 17.634 1.00 73.31 88 PRO A O 1
ATOM 661 N N . ALA A 1 89 ? 5.862 15.057 17.010 1.00 73.31 89 ALA A N 1
ATOM 662 C CA . ALA A 1 89 ? 6.640 14.290 17.976 1.00 73.31 89 ALA A CA 1
ATOM 663 C C . ALA A 1 89 ? 5.977 14.371 19.358 1.00 73.31 89 ALA A C 1
ATOM 665 O O . ALA A 1 89 ? 5.767 15.469 19.880 1.00 73.31 89 ALA A O 1
ATOM 666 N N . ALA A 1 90 ? 5.601 13.212 19.905 1.00 72.31 90 ALA A N 1
ATOM 667 C CA . ALA A 1 90 ? 4.898 13.134 21.175 1.00 72.31 90 ALA A CA 1
ATOM 668 C C . ALA A 1 90 ? 5.766 13.784 22.261 1.00 72.31 90 ALA A C 1
ATOM 670 O O . ALA A 1 90 ? 6.816 13.266 22.636 1.00 72.31 90 ALA A O 1
ATOM 671 N N . VAL A 1 91 ? 5.346 14.959 22.718 1.00 77.75 91 VAL A N 1
ATOM 672 C CA . VAL A 1 91 ? 5.991 15.700 23.799 1.00 77.75 91 VAL A CA 1
ATOM 673 C C . VAL A 1 91 ? 5.295 15.369 25.114 1.00 77.75 91 VAL A C 1
ATOM 675 O O . VAL A 1 91 ? 4.074 15.458 25.212 1.00 77.75 91 VAL A O 1
ATOM 678 N N . GLY A 1 92 ? 6.082 15.011 26.130 1.00 79.06 92 GLY A N 1
ATOM 679 C CA . GLY A 1 92 ? 5.599 14.673 27.472 1.00 79.06 92 GLY A CA 1
ATOM 680 C C . GLY A 1 92 ? 5.646 13.177 27.792 1.00 79.06 92 GLY A C 1
ATOM 681 O O . GLY A 1 92 ? 6.048 12.351 26.974 1.00 79.06 92 GLY A O 1
ATOM 682 N N . THR A 1 93 ? 5.266 12.830 29.022 1.00 80.12 93 THR A N 1
ATOM 683 C CA . THR A 1 93 ? 5.139 11.433 29.450 1.00 80.12 93 THR A CA 1
ATOM 684 C C . THR A 1 93 ? 3.972 10.793 28.694 1.00 80.12 93 THR A C 1
ATOM 686 O O . THR A 1 93 ? 2.882 11.370 28.702 1.00 80.12 93 THR A O 1
ATOM 689 N N . PRO A 1 94 ? 4.154 9.630 28.044 1.00 74.81 94 PRO A N 1
ATOM 690 C CA . PRO A 1 94 ? 3.061 8.961 27.354 1.00 74.81 94 PRO A CA 1
ATOM 691 C C . PRO A 1 94 ? 1.931 8.667 28.344 1.00 74.81 94 PRO A C 1
ATOM 693 O O . PRO A 1 94 ? 2.156 8.058 29.392 1.00 74.81 94 PRO A O 1
ATOM 696 N N . VAL A 1 95 ? 0.716 9.108 28.012 1.00 72.00 95 VAL A N 1
ATOM 697 C CA . VAL A 1 95 ? -0.478 8.656 28.726 1.00 72.00 95 VAL A CA 1
ATOM 698 C C . VAL A 1 95 ? -0.650 7.172 28.420 1.00 72.00 95 VAL A C 1
ATOM 700 O O . VAL A 1 95 ? -0.571 6.755 27.264 1.00 72.00 95 VAL A O 1
ATOM 703 N N . GLY A 1 96 ? -0.787 6.364 29.469 1.00 75.56 96 GLY A N 1
ATOM 704 C CA . GLY A 1 96 ? -0.997 4.928 29.335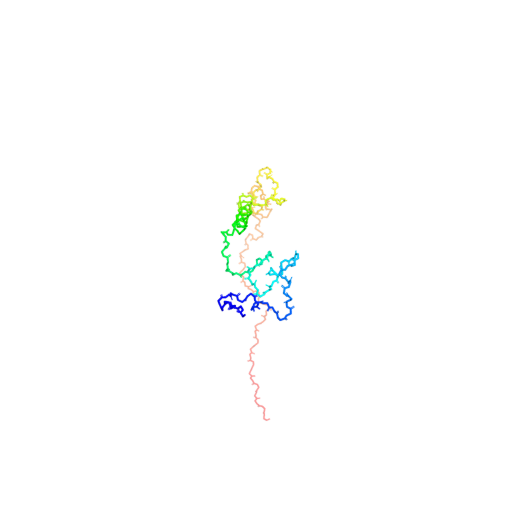 1.00 75.56 96 GLY A CA 1
ATOM 705 C C . GLY A 1 96 ? -2.264 4.593 28.531 1.00 75.56 96 GLY A C 1
ATOM 706 O O . GLY A 1 96 ? -3.012 5.486 28.129 1.00 75.56 96 GLY A O 1
ATOM 707 N N . PRO A 1 97 ? -2.527 3.302 28.281 1.00 77.00 97 PRO A N 1
ATOM 708 C CA . PRO A 1 97 ? -3.737 2.857 27.588 1.00 77.00 97 PRO A CA 1
ATOM 709 C C . PRO A 1 97 ? -5.005 3.509 28.168 1.00 77.00 97 PRO A C 1
ATOM 711 O O . PRO A 1 97 ? -5.286 3.378 29.355 1.00 77.00 97 PRO A O 1
ATOM 714 N N . MET A 1 98 ? -5.792 4.175 27.313 1.00 68.31 98 MET A N 1
ATOM 715 C CA . MET A 1 98 ? -7.031 4.883 27.698 1.00 68.31 98 MET A CA 1
ATOM 716 C C . MET A 1 98 ? -8.147 3.951 28.191 1.00 68.31 98 MET A C 1
ATOM 718 O O . MET A 1 98 ? -9.162 4.412 28.700 1.00 68.31 98 MET A O 1
ATOM 722 N N . THR A 1 99 ? -7.970 2.644 28.014 1.00 76.56 99 THR A N 1
ATOM 723 C CA . THR A 1 99 ? -8.906 1.595 28.427 1.00 76.56 99 THR A CA 1
ATOM 724 C C . THR A 1 99 ? -8.323 0.702 29.518 1.00 76.56 99 THR A C 1
ATOM 726 O O . THR A 1 99 ? -8.856 -0.380 29.758 1.00 76.56 99 THR A O 1
ATOM 729 N N . ALA A 1 100 ? -7.201 1.089 30.134 1.00 76.06 100 ALA A N 1
ATOM 730 C CA . ALA A 1 100 ? -6.754 0.406 31.338 1.00 76.06 100 ALA A CA 1
ATOM 731 C C . ALA A 1 100 ? -7.678 0.746 32.501 1.00 76.06 100 ALA A C 1
ATOM 733 O O . ALA A 1 100 ? -8.189 1.860 32.617 1.00 76.06 100 ALA A O 1
ATOM 734 N N . GLU A 1 101 ? -7.872 -0.245 33.359 1.00 71.62 101 GLU A N 1
ATOM 735 C CA . GLU A 1 101 ? -8.574 -0.069 34.616 1.00 71.62 101 GLU A CA 1
ATOM 736 C C . GLU A 1 101 ? -7.874 1.017 35.442 1.00 71.62 101 GLU A C 1
ATOM 738 O O . GLU A 1 101 ? -6.640 1.059 35.520 1.00 71.62 101 GLU A O 1
ATOM 743 N N . ALA A 1 102 ? -8.658 1.944 35.997 1.00 75.62 102 ALA A N 1
ATOM 744 C CA . ALA A 1 102 ? -8.105 3.034 36.786 1.00 75.62 102 ALA A CA 1
ATOM 745 C C . ALA A 1 102 ? -7.344 2.470 38.004 1.00 75.62 102 ALA A C 1
ATOM 747 O O . ALA A 1 102 ? -7.772 1.458 38.574 1.00 75.62 102 ALA A O 1
ATOM 748 N N . PRO A 1 103 ? -6.231 3.111 38.420 1.00 79.50 103 PRO A N 1
ATOM 749 C CA . PRO A 1 103 ? -5.524 2.745 39.644 1.00 79.50 103 PRO A CA 1
ATOM 750 C C . PRO A 1 103 ? -6.496 2.635 40.821 1.00 79.50 103 PRO A C 1
ATOM 752 O O . PRO A 1 103 ? -7.429 3.429 40.902 1.00 79.50 103 PRO A O 1
ATOM 755 N N . ILE A 1 104 ? -6.263 1.694 41.740 1.00 76.88 104 ILE A N 1
ATOM 756 C CA . ILE A 1 104 ? -7.141 1.439 42.901 1.00 76.88 104 ILE A CA 1
ATOM 757 C C . ILE A 1 104 ? -7.415 2.734 43.684 1.00 76.88 104 ILE A C 1
ATOM 759 O O . ILE A 1 104 ? -8.549 2.996 44.067 1.00 76.88 104 ILE A O 1
ATOM 763 N N . ASP A 1 105 ? -6.402 3.591 43.818 1.00 78.62 105 ASP A N 1
ATOM 764 C CA . ASP A 1 105 ? -6.491 4.869 44.536 1.00 78.62 105 ASP A CA 1
ATOM 765 C C . ASP A 1 105 ? -7.299 5.952 43.789 1.00 78.62 105 ASP A C 1
ATOM 767 O O . ASP A 1 105 ? -7.610 7.000 44.352 1.00 78.62 105 ASP A O 1
ATOM 771 N N . ALA A 1 106 ? -7.610 5.725 42.510 1.00 80.00 106 ALA A N 1
ATOM 772 C CA . ALA A 1 106 ? -8.386 6.612 41.643 1.00 80.00 106 ALA A CA 1
ATOM 773 C C . ALA A 1 106 ? -9.803 6.081 41.354 1.00 80.00 106 ALA A C 1
ATOM 775 O O . ALA A 1 106 ? -10.571 6.748 40.657 1.00 80.00 106 ALA A O 1
ATOM 776 N N . GLN A 1 107 ? -10.153 4.895 41.864 1.00 81.50 107 GLN A N 1
ATOM 777 C CA . GLN A 1 107 ? -11.504 4.355 41.745 1.00 81.50 107 GLN A CA 1
ATOM 778 C C . GLN A 1 107 ? -12.468 5.166 42.633 1.00 81.50 107 GLN A C 1
ATOM 780 O O . GLN A 1 107 ? -12.128 5.480 43.777 1.00 81.50 107 GLN A O 1
ATOM 785 N N . PRO A 1 108 ? -13.668 5.530 42.143 1.00 84.31 108 PRO A N 1
ATOM 786 C CA . PRO A 1 108 ? -14.694 6.148 42.975 1.00 84.31 108 PRO A CA 1
ATOM 787 C C . PRO A 1 108 ? -15.030 5.260 44.177 1.00 84.31 108 PRO A C 1
ATOM 789 O O . PRO A 1 108 ? -15.202 4.051 44.031 1.00 84.31 108 PRO A O 1
ATOM 792 N N . VAL A 1 109 ? -15.147 5.860 45.363 1.00 82.19 109 VAL A N 1
ATOM 793 C CA . VAL A 1 109 ? -15.615 5.143 46.554 1.00 82.19 109 VAL A CA 1
ATOM 794 C C . VAL A 1 109 ? -17.093 4.815 46.358 1.00 82.19 109 VAL A C 1
ATOM 796 O O . VAL A 1 109 ? -17.908 5.728 46.229 1.00 82.19 109 VAL A O 1
ATOM 799 N N . ASP A 1 110 ? -17.425 3.526 46.325 1.00 82.25 110 ASP A N 1
ATOM 800 C CA . ASP A 1 110 ? -18.805 3.052 46.265 1.00 82.25 110 ASP A CA 1
ATOM 801 C C . ASP A 1 110 ? -19.501 3.314 47.617 1.00 82.25 110 ASP A C 1
ATOM 803 O O . ASP A 1 110 ? -19.094 2.738 48.632 1.00 82.25 110 ASP A O 1
ATOM 807 N N . PRO A 1 111 ? -20.520 4.194 47.669 1.00 80.50 111 PRO A N 1
ATOM 808 C CA . PRO A 1 111 ? -21.234 4.493 48.905 1.00 80.50 111 PRO A CA 1
ATOM 809 C C . PRO A 1 111 ? -22.084 3.318 49.407 1.00 80.50 111 PRO A C 1
ATOM 811 O O . PRO A 1 111 ? -22.497 3.332 50.565 1.00 80.50 111 PRO A O 1
ATOM 814 N N . GLU A 1 112 ? -22.355 2.324 48.559 1.00 77.75 112 GLU A N 1
ATOM 815 C CA . GLU A 1 112 ? -23.165 1.147 48.877 1.00 77.75 112 GLU A CA 1
ATOM 816 C C . GLU A 1 112 ? -22.314 -0.084 49.211 1.00 77.75 112 GLU A C 1
ATOM 818 O O . GLU A 1 112 ? -22.851 -1.121 49.614 1.00 77.75 112 GLU A O 1
ATOM 823 N N . ALA A 1 113 ? -20.984 0.026 49.124 1.00 80.62 113 ALA A N 1
ATOM 824 C CA . ALA A 1 113 ? -20.076 -1.050 49.491 1.00 80.62 113 ALA A CA 1
ATOM 825 C C . ALA A 1 113 ? -20.297 -1.472 50.955 1.00 80.62 113 ALA A C 1
ATOM 827 O O . ALA A 1 113 ? -19.996 -0.736 51.896 1.00 80.62 113 ALA A O 1
ATOM 828 N N . GLY A 1 114 ? -20.816 -2.688 51.146 1.00 72.62 114 GLY A N 1
ATOM 829 C CA . GLY A 1 114 ? -21.116 -3.256 52.464 1.00 72.62 114 GLY A CA 1
ATOM 830 C C . GLY A 1 114 ? -22.534 -2.996 52.985 1.00 72.62 114 GLY A C 1
ATOM 831 O O . GLY A 1 114 ? -22.817 -3.346 54.131 1.00 72.62 114 GLY A O 1
ATOM 832 N N . ILE A 1 115 ? -23.434 -2.419 52.180 1.00 75.31 115 ILE A N 1
ATOM 833 C CA . ILE A 1 115 ? -24.859 -2.313 52.517 1.00 75.31 115 ILE A CA 1
ATOM 834 C C . ILE A 1 115 ? -25.592 -3.571 52.031 1.00 75.31 115 ILE A C 1
ATOM 836 O O . ILE A 1 115 ? -26.081 -3.637 50.906 1.00 75.31 115 ILE A O 1
ATOM 840 N N . ASP A 1 116 ? -25.731 -4.564 52.908 1.00 72.69 116 ASP A N 1
ATOM 841 C CA . ASP A 1 116 ? -26.641 -5.688 52.675 1.00 72.69 116 ASP A CA 1
ATOM 842 C C . ASP A 1 116 ? -28.069 -5.292 53.084 1.00 72.69 116 ASP A C 1
ATOM 844 O O . ASP A 1 116 ? -28.485 -5.463 54.232 1.00 72.69 116 ASP A O 1
ATOM 848 N N . VAL A 1 117 ? -28.849 -4.776 52.127 1.00 71.62 117 VAL A N 1
ATOM 849 C CA . VAL A 1 117 ? -30.267 -4.395 52.329 1.00 71.62 117 VAL A CA 1
ATOM 850 C C . VAL A 1 117 ? -31.128 -5.588 52.788 1.00 71.62 117 VAL A C 1
ATOM 852 O O . VAL A 1 117 ? -32.155 -5.395 53.435 1.00 71.62 117 VAL A O 1
ATOM 855 N N . TYR A 1 118 ? -30.677 -6.820 52.524 1.00 66.69 118 TYR A N 1
ATOM 856 C CA . TYR A 1 118 ? -31.335 -8.067 52.928 1.00 66.69 118 TYR A CA 1
ATOM 857 C C . TYR A 1 118 ? -30.422 -8.989 53.752 1.00 66.69 118 TYR A C 1
ATOM 859 O O . TYR A 1 118 ? -30.483 -10.211 53.605 1.00 66.69 118 TYR A O 1
ATOM 867 N N . ALA A 1 119 ? -29.570 -8.438 54.625 1.00 59.72 119 ALA A N 1
ATOM 868 C CA . ALA A 1 119 ? -28.808 -9.239 55.585 1.00 59.72 119 ALA A CA 1
ATOM 869 C C . ALA A 1 119 ? -29.756 -10.022 56.520 1.00 59.72 119 ALA A C 1
ATOM 871 O O . ALA A 1 119 ? -30.192 -9.511 57.550 1.00 59.72 119 ALA A O 1
ATOM 872 N N . GLY A 1 120 ? -30.079 -11.267 56.160 1.00 62.78 120 GLY A N 1
ATOM 873 C CA . GLY A 1 120 ? -30.875 -12.184 56.983 1.00 62.78 120 GLY A CA 1
ATOM 874 C C . GLY A 1 120 ? -32.136 -12.756 56.334 1.00 62.78 120 GLY A C 1
ATOM 875 O O . GLY A 1 120 ? -32.740 -13.647 56.930 1.00 62.78 120 GLY A O 1
ATOM 876 N N . GLU A 1 121 ? -32.520 -12.328 55.128 1.00 59.31 121 GLU A N 1
ATOM 877 C CA . GLU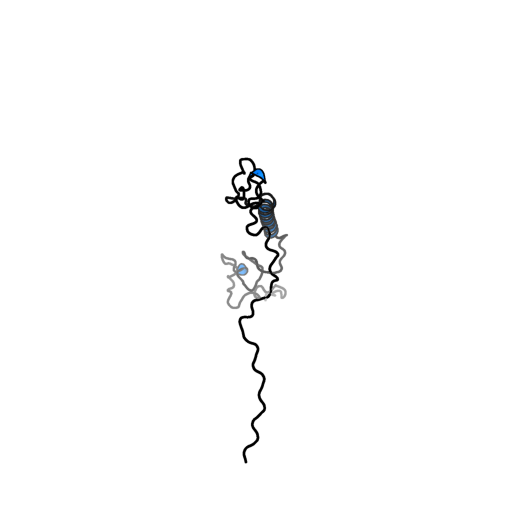 A 1 121 ? -3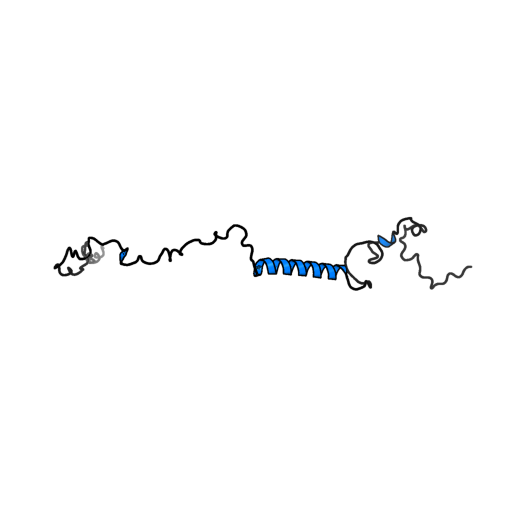3.576 -13.020 54.382 1.00 59.31 121 GLU A CA 1
ATOM 878 C C . GLU A 1 121 ? -32.939 -14.249 53.718 1.00 59.31 121 GLU A C 1
ATOM 880 O O . GLU A 1 121 ? -32.111 -14.130 52.810 1.00 59.31 121 GLU A O 1
ATOM 885 N N . ALA A 1 122 ? -33.264 -15.450 54.202 1.00 62.47 122 ALA A N 1
ATOM 886 C CA . ALA A 1 122 ? -32.916 -16.667 53.479 1.00 62.47 122 ALA A CA 1
ATOM 887 C C . ALA A 1 122 ? -33.475 -16.534 52.060 1.00 62.47 122 ALA A C 1
ATOM 889 O O . ALA A 1 122 ? -34.632 -16.154 51.907 1.00 62.47 122 ALA A O 1
ATOM 890 N N . ALA A 1 123 ? -32.654 -16.814 51.042 1.00 61.38 123 ALA A N 1
ATOM 891 C CA . ALA A 1 123 ? -33.078 -16.785 49.649 1.00 61.38 123 ALA A CA 1
ATOM 892 C C . ALA A 1 123 ? -34.420 -17.516 49.519 1.00 61.38 123 ALA A C 1
ATOM 894 O O . ALA A 1 123 ? -34.475 -18.743 49.646 1.00 61.38 123 ALA A O 1
ATOM 895 N N . GLN A 1 124 ? -35.498 -16.749 49.328 1.00 62.25 124 GLN A N 1
ATOM 896 C CA . GLN A 1 124 ? -36.823 -17.304 49.103 1.00 62.25 124 GLN A CA 1
ATOM 897 C C . GLN A 1 124 ? -36.665 -18.271 47.924 1.00 62.25 124 GLN A C 1
ATOM 899 O O . GLN A 1 124 ? -36.107 -17.858 46.900 1.00 62.25 124 GLN A O 1
ATOM 904 N N . PRO A 1 125 ? -37.045 -19.557 48.052 1.00 62.09 125 PRO A N 1
ATOM 905 C CA . PRO A 1 125 ? -36.837 -20.506 46.973 1.00 62.09 125 PRO A CA 1
ATOM 906 C C . PRO A 1 125 ? -37.486 -19.938 45.713 1.00 62.09 125 PRO A C 1
ATOM 908 O O . PRO A 1 125 ? -38.667 -19.581 45.737 1.00 62.09 125 PRO A O 1
ATOM 911 N N . ALA A 1 126 ? -36.687 -19.816 44.649 1.00 65.44 126 ALA A N 1
ATOM 912 C CA . ALA A 1 126 ? -37.109 -19.357 43.334 1.00 65.44 126 ALA A CA 1
ATOM 913 C C . ALA A 1 126 ? -38.141 -20.344 42.779 1.00 65.44 126 ALA A C 1
ATOM 915 O O . ALA A 1 126 ? -37.828 -21.284 42.055 1.00 65.44 126 ALA A O 1
ATOM 916 N N . THR A 1 127 ? -39.381 -20.176 43.213 1.00 68.81 127 THR A N 1
ATOM 917 C CA . THR A 1 127 ? -40.542 -20.794 42.602 1.00 68.81 127 THR A CA 1
ATOM 918 C C . THR A 1 127 ? -41.079 -19.752 41.646 1.00 68.81 127 THR A C 1
ATOM 920 O O . THR A 1 127 ? -41.528 -18.685 42.065 1.00 68.81 127 THR A O 1
ATOM 923 N N . ASP A 1 128 ? -40.948 -20.029 40.350 1.00 75.81 128 ASP A N 1
ATOM 924 C CA . ASP A 1 128 ? -41.505 -19.159 39.325 1.00 75.81 128 ASP A CA 1
ATOM 925 C C . ASP A 1 128 ? -43.012 -19.003 39.588 1.00 75.81 128 ASP A C 1
ATOM 927 O O . ASP A 1 128 ? -43.726 -20.010 39.715 1.00 75.81 128 ASP A O 1
ATOM 931 N N . PRO A 1 129 ? -43.528 -17.769 39.715 1.00 75.62 129 PRO A N 1
ATOM 932 C CA . PRO A 1 129 ? -44.941 -17.559 39.972 1.00 75.62 129 PRO A CA 1
ATOM 933 C C . PRO A 1 129 ? -45.766 -18.111 38.803 1.00 75.62 129 PRO A C 1
ATOM 935 O O . PRO A 1 129 ? -45.641 -17.682 37.656 1.00 75.62 129 PRO A O 1
ATOM 938 N N . THR A 1 130 ? -46.628 -19.085 39.095 1.00 83.06 130 THR A N 1
ATOM 939 C CA . THR A 1 130 ? -47.564 -19.635 38.112 1.00 83.06 130 THR A CA 1
ATOM 940 C C . THR A 1 130 ? -48.787 -18.728 38.032 1.00 83.06 130 THR A C 1
ATOM 942 O O . THR A 1 130 ? -49.619 -18.704 38.934 1.00 83.06 130 THR A O 1
ATOM 945 N N . PHE A 1 131 ? -48.889 -17.968 36.941 1.00 84.81 131 PHE A N 1
ATOM 946 C CA . PHE A 1 131 ? -49.984 -17.018 36.702 1.00 84.81 131 PHE A CA 1
ATOM 947 C C . PHE A 1 131 ? -51.167 -17.603 35.918 1.00 84.81 131 PHE A C 1
ATOM 949 O O . PHE A 1 131 ? -52.130 -16.888 35.646 1.00 84.81 131 PHE A O 1
ATOM 956 N N . ALA A 1 132 ? -51.105 -18.878 35.532 1.00 87.75 132 ALA A N 1
ATOM 957 C CA . ALA A 1 132 ? -52.130 -19.522 34.720 1.00 87.75 132 ALA A CA 1
ATOM 958 C C . ALA A 1 132 ? -52.709 -20.758 35.428 1.00 87.75 132 ALA A C 1
ATOM 960 O O . ALA A 1 132 ? -51.945 -21.528 36.016 1.00 87.75 132 ALA A O 1
ATOM 961 N N . PRO A 1 133 ? -54.036 -20.979 35.365 1.00 85.81 133 PRO A N 1
ATOM 962 C CA . PRO A 1 133 ? -54.622 -22.244 35.788 1.00 85.81 133 PRO A CA 1
ATOM 963 C C . PRO A 1 133 ? -54.141 -23.396 34.880 1.00 85.81 133 PRO A C 1
ATOM 965 O O . PRO A 1 133 ? -53.768 -23.155 33.727 1.00 85.81 133 PRO A O 1
ATOM 968 N N . PRO A 1 134 ? -54.141 -24.649 35.372 1.00 87.12 134 PRO A N 1
ATOM 969 C CA . PRO A 1 134 ? -53.798 -25.810 34.556 1.00 87.12 134 PRO A CA 1
ATOM 970 C C . PRO A 1 134 ? -54.804 -26.000 33.400 1.00 87.12 134 PRO A C 1
ATOM 972 O O . PRO A 1 134 ? -55.954 -25.572 33.522 1.00 87.12 134 PRO A O 1
ATOM 975 N N . PRO A 1 135 ? -54.403 -26.642 32.285 1.00 90.31 135 PRO A N 1
ATOM 976 C CA . PRO A 1 135 ? -55.302 -26.936 31.169 1.00 90.31 135 PRO A CA 1
ATOM 977 C C . PRO A 1 135 ? -56.531 -27.755 31.588 1.00 90.31 135 PRO A C 1
ATOM 979 O O . PRO A 1 135 ? -56.433 -28.631 32.447 1.00 90.31 135 PRO A O 1
ATOM 982 N N . GLU A 1 136 ? -57.671 -27.504 30.944 1.00 88.69 136 GLU A N 1
ATOM 983 C CA . GLU A 1 136 ? -58.887 -28.303 31.128 1.00 88.69 136 GLU A CA 1
ATOM 984 C C . GLU A 1 136 ? -58.710 -29.727 30.573 1.00 88.69 136 GLU A C 1
ATOM 986 O O . GLU A 1 136 ? -58.068 -29.939 29.539 1.00 88.69 136 GLU A O 1
ATOM 991 N N . GLU A 1 137 ? -59.299 -30.718 31.246 1.00 90.44 137 GLU A N 1
ATOM 992 C CA . GLU A 1 137 ? -59.301 -32.100 30.767 1.00 90.44 137 GLU A CA 1
ATOM 993 C C . GLU A 1 137 ? -60.211 -32.262 29.539 1.00 90.44 137 GLU A C 1
ATOM 995 O O . GLU A 1 137 ? -61.299 -31.689 29.452 1.00 90.44 137 GLU A O 1
ATOM 1000 N N . VAL A 1 138 ? -59.785 -33.080 28.574 1.00 88.06 138 VAL A N 1
ATOM 1001 C CA . VAL A 1 138 ? -60.566 -33.344 27.359 1.00 88.06 138 VAL A CA 1
ATOM 1002 C C . VAL A 1 138 ? -61.807 -34.170 27.708 1.00 88.06 138 VAL A C 1
ATOM 1004 O O . VAL A 1 138 ? -61.702 -35.324 28.123 1.00 88.06 138 VAL A O 1
ATOM 1007 N N . GLY A 1 139 ? -62.992 -33.594 27.495 1.00 88.44 139 GLY A N 1
ATOM 1008 C CA . GLY A 1 139 ? -64.268 -34.290 27.669 1.00 88.44 139 GLY A CA 1
ATOM 1009 C C . GLY A 1 139 ? -64.521 -35.387 26.617 1.00 88.44 139 GLY A C 1
ATOM 1010 O O . GLY A 1 139 ? -63.957 -35.353 25.518 1.00 88.44 139 GLY A O 1
ATOM 1011 N N . PRO A 1 140 ? -65.390 -36.372 26.914 1.00 88.88 140 PRO A N 1
ATOM 1012 C CA . PRO A 1 140 ? -65.713 -37.450 25.984 1.00 88.88 140 PRO A CA 1
ATOM 1013 C C . PRO A 1 140 ? -66.434 -36.937 24.728 1.00 88.88 140 PRO A C 1
ATOM 1015 O O . PRO A 1 140 ? -67.211 -35.981 24.769 1.00 88.88 140 PRO A O 1
ATOM 1018 N N . ARG A 1 141 ? -66.210 -37.614 23.593 1.00 86.44 141 ARG A N 1
ATOM 1019 C CA . ARG A 1 141 ? -66.888 -37.310 22.323 1.00 86.44 141 ARG A CA 1
ATOM 1020 C C . ARG A 1 141 ? -68.407 -37.552 22.451 1.00 86.44 141 ARG A C 1
ATOM 1022 O O . ARG A 1 141 ? -68.790 -38.593 22.985 1.00 86.44 141 ARG A O 1
ATOM 1029 N N . PRO A 1 142 ? -69.265 -36.665 21.906 1.00 87.19 142 PRO A N 1
ATOM 1030 C CA . PRO A 1 142 ? -70.708 -36.895 21.837 1.00 87.19 142 PRO A CA 1
ATOM 1031 C C . PRO A 1 142 ? -71.063 -38.215 21.140 1.00 87.19 142 PRO A C 1
ATOM 1033 O O . PRO A 1 142 ? -70.426 -38.599 20.156 1.00 87.19 142 PRO A O 1
ATOM 1036 N N . ALA A 1 143 ? -72.098 -38.895 21.638 1.00 87.81 143 ALA A N 1
ATOM 1037 C CA . ALA A 1 143 ? -72.628 -40.095 21.000 1.00 87.81 143 ALA A CA 1
ATOM 1038 C C . ALA A 1 143 ? -73.226 -39.761 19.613 1.00 87.81 143 ALA A C 1
ATOM 1040 O O . ALA A 1 143 ? -73.775 -38.669 19.436 1.00 87.81 143 ALA A O 1
ATOM 1041 N N . PRO A 1 144 ? -73.128 -40.675 18.629 1.00 81.31 144 PRO A N 1
ATOM 1042 C CA . PRO A 1 144 ? -73.722 -40.477 17.310 1.00 81.31 144 PRO A CA 1
ATOM 1043 C C . PRO A 1 144 ? -75.243 -40.284 17.415 1.00 81.31 144 PRO A C 1
ATOM 1045 O O . PRO A 1 144 ? -75.911 -41.005 18.156 1.00 81.31 144 PRO A O 1
ATOM 1048 N N . GLN A 1 145 ? -75.778 -39.307 16.679 1.00 80.50 145 GLN A N 1
ATOM 1049 C CA . GLN A 1 145 ? -77.222 -39.095 16.544 1.00 80.50 145 GLN A CA 1
ATOM 1050 C C . GLN A 1 145 ? -77.780 -39.984 15.414 1.00 80.50 145 GLN A C 1
ATOM 1052 O O . GLN A 1 145 ? -77.074 -40.161 14.417 1.00 80.50 145 GLN A O 1
ATOM 1057 N N . PRO A 1 146 ? -78.983 -40.570 15.579 1.00 76.69 146 PRO A N 1
ATOM 1058 C CA . PRO A 1 146 ? -79.641 -41.377 14.550 1.00 76.69 146 PRO A CA 1
ATOM 1059 C C . PRO A 1 146 ? -80.140 -40.549 13.360 1.00 76.69 146 PRO A C 1
ATOM 1061 O O . PRO A 1 146 ? -80.478 -39.359 13.558 1.00 76.69 146 PRO A O 1
#

Secondary structure (DSSP, 8-state):
-----TTS--TTTTS-TT--TTGGGSSS-GGGS-TTSTTSSS---------PPS-HHHHHHHHHHHHHHHHHHHHHHHHTT--S-SPPP--SSPP--TTSPPPGGGSPP-TTTT--TTTT-----------SPPPPPPPPPPPPP-